Protein AF-A0A9I3EGZ4-F1 (afdb_monomer)

Organism: NCBI:txid7168

Foldseek 3Di:
DWQFFWWKKFAQDLDQAQHWIWIWTQLPPRRFKIFIWTWHAHPVRDIDTDTFDMATGHRQDDPPDDFAWDWDQDQLRKIFTGGPPGPHGSDIDGRHDGHGQKMKTFDDPIDDDDDDDDPAVDDFCLPRDDPTMGMGGDDDDDDD

pLDDT: mean 85.1, std 13.58, range [42.41, 97.81]

Mean predicted aligned error: 6.11 Å

InterPro domains:
  IPR022041 Farnesoic acid O-methyl transferase [PF12248] (2-119)

Solvent-accessible surface area (backbone atoms only — not comparable to full-atom values): 8314 Å² total; per-residue (Å²): 78,26,52,36,47,48,34,38,35,33,22,82,47,98,75,53,62,76,32,74,29,43,37,36,33,40,12,26,84,90,13,35,31,26,40,34,26,48,29,40,32,41,87,87,73,48,72,50,77,43,83,75,46,76,40,86,30,67,65,60,37,32,54,90,47,88,73,62,61,48,77,47,77,42,92,50,21,31,36,38,36,22,42,72,95,46,95,58,59,79,43,75,53,77,52,84,54,80,58,60,39,27,42,33,44,40,48,80,91,51,73,64,63,87,86,84,91,72,95,56,97,51,83,80,66,72,74,64,44,64,104,48,38,46,29,40,78,58,78,82,78,80,89,127

Sequence (144 aa):
MGKNDGHIRFAHSESPFNEYVIELVLSGWYNTLSVVRRQLRRRDHTYDNELLQEVSTVGLLHRARPFMFKLEVFDNAMVTLTKDDESKPFMQFGGNTVPPEYIAFLKFDVDMVYFYDCPLRNEPTATIGGKNAVLLQCAIPPQS

Structure (mmCIF, N/CA/C/O backbone):
data_AF-A0A9I3EGZ4-F1
#
_entry.id   AF-A0A9I3EGZ4-F1
#
loop_
_atom_site.group_PDB
_atom_site.id
_atom_site.type_symbol
_atom_site.label_atom_id
_atom_site.label_alt_id
_atom_site.label_comp_id
_atom_site.label_asym_id
_atom_site.label_entity_id
_atom_site.label_seq_id
_atom_site.pdbx_PDB_ins_code
_atom_site.Cartn_x
_atom_site.Cartn_y
_atom_site.Cartn_z
_atom_site.occupancy
_atom_site.B_iso_or_equiv
_atom_si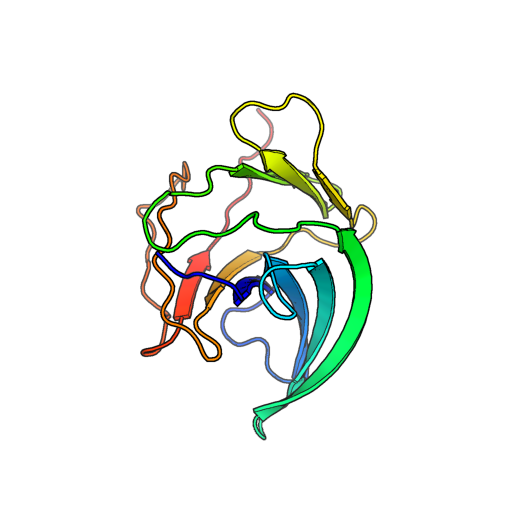te.auth_seq_id
_atom_site.auth_comp_id
_atom_site.auth_asym_id
_atom_site.auth_atom_id
_atom_site.pdbx_PDB_model_num
ATOM 1 N N . MET A 1 1 ? -9.480 -15.498 5.837 1.00 82.06 1 MET A N 1
ATOM 2 C CA . MET A 1 1 ? -8.877 -14.146 5.837 1.00 82.06 1 MET A CA 1
ATOM 3 C C . MET A 1 1 ? -7.745 -14.115 6.843 1.00 82.06 1 MET A C 1
ATOM 5 O O . MET A 1 1 ? -7.762 -14.935 7.760 1.00 82.06 1 MET A O 1
ATOM 9 N N . GLY A 1 2 ? -6.744 -13.257 6.653 1.00 85.94 2 GLY A N 1
ATOM 10 C CA . GLY A 1 2 ? -5.606 -13.187 7.572 1.00 85.94 2 GLY A CA 1
ATOM 11 C C . GLY A 1 2 ? -5.862 -12.262 8.760 1.00 85.94 2 GLY A C 1
ATOM 12 O O . GLY A 1 2 ? -6.835 -11.511 8.791 1.00 85.94 2 GLY A O 1
ATOM 13 N N . LYS A 1 3 ? -5.008 -12.373 9.783 1.00 92.19 3 LYS A N 1
ATOM 14 C CA . LYS A 1 3 ? -5.138 -11.618 11.045 1.00 92.19 3 LYS A CA 1
ATOM 15 C C . LYS A 1 3 ? -4.275 -10.344 11.084 1.00 92.19 3 LYS A C 1
ATOM 17 O O . LYS A 1 3 ? -4.480 -9.525 11.969 1.00 92.19 3 LYS A O 1
ATOM 22 N N . ASN A 1 4 ? -3.289 -10.243 10.196 1.00 94.69 4 ASN A N 1
ATOM 23 C CA . ASN A 1 4 ? -2.282 -9.188 10.076 1.00 94.69 4 ASN A CA 1
ATOM 24 C C . ASN A 1 4 ? -1.574 -9.343 8.719 1.00 94.69 4 ASN A C 1
ATOM 26 O O . ASN A 1 4 ? -1.766 -10.368 8.061 1.00 94.69 4 ASN A O 1
ATOM 30 N N . ASP A 1 5 ? -0.754 -8.357 8.354 1.00 94.62 5 ASP A N 1
ATOM 31 C CA . ASP A 1 5 ? 0.153 -8.389 7.197 1.00 94.62 5 ASP A CA 1
ATOM 32 C C . ASP A 1 5 ? -0.552 -8.659 5.858 1.00 94.62 5 ASP A C 1
ATOM 34 O O . ASP A 1 5 ? -0.216 -9.563 5.092 1.00 94.62 5 ASP A O 1
ATOM 38 N N . GLY A 1 6 ? -1.551 -7.829 5.548 1.00 94.25 6 GLY A N 1
ATOM 39 C CA . GLY A 1 6 ? -2.087 -7.743 4.194 1.00 94.25 6 GLY A CA 1
ATOM 40 C C . GLY A 1 6 ? -1.143 -6.947 3.296 1.00 94.25 6 GLY A C 1
ATOM 41 O O . GLY A 1 6 ? -1.143 -5.721 3.358 1.00 94.25 6 GLY A O 1
ATOM 42 N N . HIS A 1 7 ? -0.340 -7.624 2.474 1.00 94.31 7 HIS A N 1
ATOM 43 C CA . HIS A 1 7 ? 0.599 -6.985 1.551 1.00 94.31 7 HIS A CA 1
ATOM 44 C C . HIS A 1 7 ? -0.013 -6.756 0.165 1.00 94.31 7 HIS A C 1
ATOM 46 O O . HIS A 1 7 ? -0.429 -7.702 -0.512 1.00 94.31 7 HIS A O 1
ATOM 52 N N . ILE A 1 8 ? 0.029 -5.504 -0.286 1.00 93.62 8 ILE A N 1
ATOM 53 C CA . ILE A 1 8 ? -0.329 -5.083 -1.645 1.00 93.62 8 ILE A CA 1
ATOM 54 C C . ILE A 1 8 ? 0.869 -4.345 -2.235 1.00 93.62 8 ILE A C 1
ATOM 56 O O . ILE A 1 8 ? 1.523 -3.572 -1.536 1.00 93.62 8 ILE A O 1
ATOM 60 N N . ARG A 1 9 ? 1.188 -4.578 -3.507 1.00 92.19 9 ARG A N 1
ATOM 61 C CA . ARG A 1 9 ? 2.250 -3.850 -4.205 1.00 92.19 9 ARG A CA 1
ATOM 62 C C . ARG A 1 9 ? 1.781 -3.240 -5.503 1.00 92.19 9 ARG A C 1
ATOM 64 O O . ARG A 1 9 ? 0.965 -3.824 -6.203 1.00 92.19 9 ARG A O 1
ATOM 71 N N . PHE A 1 10 ? 2.384 -2.109 -5.828 1.00 91.44 10 PHE A N 1
ATOM 72 C CA . PHE A 1 10 ? 2.231 -1.415 -7.093 1.00 91.44 10 PHE A CA 1
ATOM 73 C C . PHE A 1 10 ? 3.554 -1.386 -7.847 1.00 91.44 10 PHE A C 1
ATOM 75 O O . PHE A 1 10 ? 4.591 -1.076 -7.251 1.00 91.44 10 PHE A O 1
ATOM 82 N N . ALA A 1 11 ? 3.516 -1.689 -9.142 1.00 89.94 11 ALA A N 1
ATOM 83 C CA . ALA A 1 11 ? 4.701 -1.742 -9.992 1.00 89.94 11 ALA A CA 1
ATOM 84 C C . ALA A 1 11 ? 4.429 -1.207 -11.405 1.00 89.94 11 ALA A C 1
ATOM 86 O O . ALA A 1 11 ? 3.285 -1.155 -11.857 1.00 89.94 11 ALA A O 1
ATOM 87 N N . HIS A 1 12 ? 5.506 -0.843 -12.103 1.00 88.25 12 HIS A N 1
ATOM 88 C CA . HIS A 1 12 ? 5.492 -0.476 -13.526 1.00 88.25 12 HIS A CA 1
ATOM 89 C C . HIS A 1 12 ? 5.854 -1.645 -14.449 1.00 88.25 12 HIS A C 1
ATOM 91 O O . HIS A 1 12 ? 5.785 -1.523 -15.662 1.00 88.25 12 HIS A O 1
ATOM 97 N N . SER A 1 13 ? 6.251 -2.783 -13.886 1.00 87.56 13 SER A N 1
ATOM 98 C CA . SER A 1 13 ? 6.599 -3.979 -14.640 1.00 87.56 13 SER A CA 1
ATOM 99 C C . SER A 1 13 ? 6.090 -5.221 -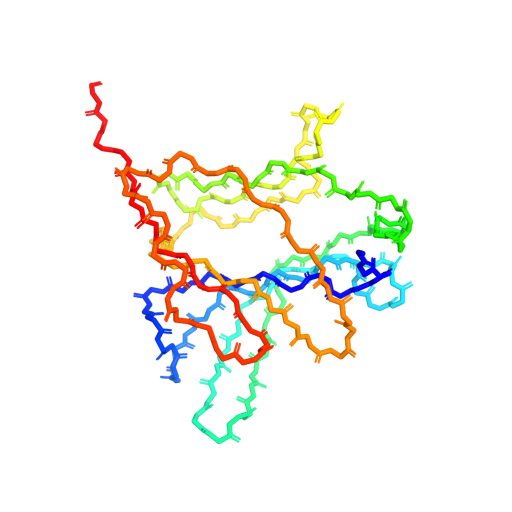13.914 1.00 87.56 13 SER A C 1
ATOM 101 O O . SER A 1 13 ? 5.889 -5.223 -12.698 1.00 87.56 13 SER A O 1
ATOM 103 N N . GLU A 1 14 ? 5.882 -6.294 -14.673 1.00 84.25 14 GLU A N 1
ATOM 104 C CA . GLU A 1 14 ? 5.432 -7.590 -14.157 1.00 84.25 14 GLU A CA 1
ATOM 105 C C . GLU A 1 14 ? 6.447 -8.213 -13.179 1.00 84.25 14 GLU A C 1
ATOM 107 O O . GLU A 1 14 ? 6.085 -8.871 -12.203 1.00 84.25 14 GLU A O 1
ATOM 112 N N . SER A 1 15 ? 7.739 -7.988 -13.431 1.00 86.00 15 SER A N 1
ATOM 113 C CA . SER A 1 15 ? 8.857 -8.529 -12.656 1.00 86.00 15 SER A CA 1
ATOM 114 C C . SER A 1 15 ? 9.828 -7.411 -12.249 1.00 86.00 15 SER A C 1
ATOM 116 O O . SER A 1 15 ? 10.922 -7.329 -12.814 1.00 86.00 15 SER A O 1
ATOM 118 N N . PRO A 1 16 ? 9.469 -6.575 -11.252 1.00 87.38 16 PRO A N 1
ATOM 119 C CA . PRO A 1 16 ? 10.194 -5.349 -10.905 1.00 87.38 16 PRO A CA 1
ATOM 120 C C . PRO A 1 16 ? 11.451 -5.634 -10.065 1.00 87.38 16 PRO A C 1
ATOM 122 O O . PRO A 1 16 ? 11.578 -5.221 -8.910 1.00 87.3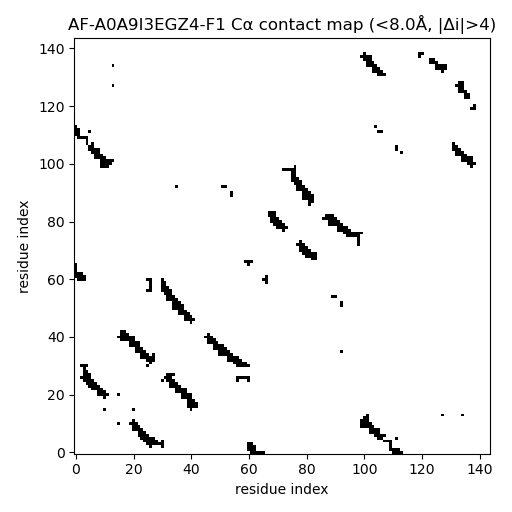8 16 PRO A O 1
ATOM 125 N N . PHE A 1 17 ? 12.392 -6.400 -10.617 1.00 88.44 17 PHE A N 1
ATOM 126 C CA . PHE A 1 17 ? 13.694 -6.639 -9.998 1.00 88.44 17 PHE A CA 1
ATOM 127 C C . PHE A 1 17 ? 14.658 -5.498 -10.310 1.00 88.44 17 PHE A C 1
ATOM 129 O O . PHE A 1 17 ? 14.868 -5.150 -11.466 1.00 88.44 17 PHE A O 1
ATOM 136 N N . ASN A 1 18 ? 15.330 -5.008 -9.272 1.00 90.06 18 ASN A N 1
ATOM 137 C CA . ASN A 1 18 ? 16.162 -3.805 -9.273 1.00 90.06 18 ASN A CA 1
ATOM 138 C C . ASN A 1 18 ? 15.379 -2.532 -9.638 1.00 90.06 18 ASN A C 1
ATOM 140 O O . ASN A 1 18 ? 15.968 -1.538 -10.052 1.00 90.06 18 ASN A O 1
ATOM 144 N N . GLU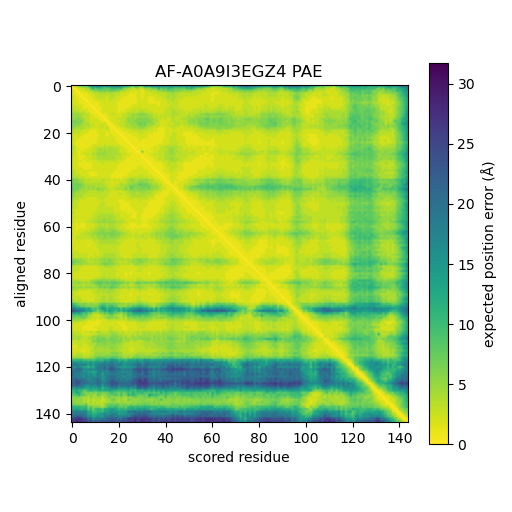 A 1 19 ? 14.063 -2.567 -9.445 1.00 90.50 19 GLU A N 1
ATOM 145 C CA . GLU A 1 19 ? 13.148 -1.451 -9.640 1.00 90.50 19 GLU A CA 1
ATOM 146 C C . GLU A 1 19 ? 12.461 -1.118 -8.314 1.00 90.50 19 GLU A C 1
ATOM 148 O O . GLU A 1 19 ? 12.377 -1.949 -7.400 1.00 90.50 19 GLU A O 1
ATOM 153 N N . TYR A 1 20 ? 11.976 0.117 -8.206 1.00 91.19 20 TYR A N 1
ATOM 154 C CA . TYR A 1 20 ? 11.171 0.529 -7.067 1.00 91.19 20 TYR A CA 1
ATOM 155 C C . TYR A 1 20 ? 9.718 0.102 -7.256 1.00 91.19 20 TYR A C 1
ATOM 157 O O . TYR A 1 20 ? 9.112 0.346 -8.298 1.00 91.19 20 TYR A O 1
ATOM 165 N N . VAL A 1 21 ? 9.153 -0.469 -6.201 1.00 91.94 21 VAL A N 1
ATOM 166 C CA . VAL A 1 21 ? 7.719 -0.724 -6.057 1.00 91.94 21 VAL A CA 1
ATOM 167 C C . VAL A 1 21 ? 7.189 0.059 -4.867 1.00 91.94 21 VAL A C 1
ATOM 169 O O . VAL A 1 21 ? 7.936 0.371 -3.935 1.00 91.94 21 VAL A O 1
ATOM 172 N N . ILE A 1 22 ? 5.893 0.351 -4.869 1.00 93.81 22 ILE A N 1
ATOM 173 C CA . ILE A 1 22 ? 5.220 0.788 -3.646 1.00 93.81 22 ILE A CA 1
ATOM 174 C C . ILE A 1 22 ? 4.650 -0.443 -2.957 1.00 93.81 22 ILE A C 1
ATOM 176 O O . ILE A 1 22 ? 3.921 -1.213 -3.574 1.00 93.81 22 ILE A O 1
ATOM 180 N N . GLU A 1 23 ? 4.991 -0.637 -1.689 1.00 94.25 23 GLU A N 1
ATOM 181 C CA . GLU A 1 23 ? 4.439 -1.677 -0.830 1.00 94.25 23 GLU A CA 1
ATOM 182 C C . GLU A 1 23 ? 3.506 -1.050 0.200 1.00 94.25 23 GLU A C 1
ATOM 184 O O . GLU A 1 23 ? 3.897 -0.160 0.954 1.00 94.25 23 GLU A O 1
ATOM 189 N N . LEU A 1 24 ? 2.282 -1.559 0.251 1.00 95.44 24 LEU A N 1
ATOM 190 C CA . LEU A 1 24 ? 1.317 -1.298 1.297 1.00 95.44 24 LEU A CA 1
ATOM 191 C C . LEU A 1 24 ? 1.297 -2.524 2.200 1.00 95.44 24 LEU A C 1
ATOM 193 O O . LEU A 1 24 ? 1.119 -3.648 1.726 1.00 95.44 24 LEU A O 1
ATOM 197 N N . VAL A 1 25 ? 1.459 -2.302 3.498 1.00 96.00 25 VAL A N 1
ATOM 198 C CA . VAL A 1 25 ? 1.294 -3.337 4.517 1.00 96.00 25 VAL A CA 1
ATOM 199 C C . VAL A 1 25 ? 0.123 -2.927 5.386 1.00 96.00 25 VAL A C 1
ATOM 201 O O . VAL A 1 25 ? 0.210 -1.950 6.126 1.00 96.00 25 VAL A O 1
ATOM 204 N N . LEU A 1 26 ? -0.979 -3.661 5.278 1.00 96.00 26 LEU A N 1
ATOM 205 C CA . LEU A 1 26 ? -2.170 -3.463 6.089 1.00 96.00 26 LEU A CA 1
ATOM 206 C C . LEU A 1 26 ? -2.058 -4.280 7.370 1.00 96.00 26 LEU A C 1
ATOM 208 O O . LEU A 1 26 ? -1.868 -5.497 7.321 1.00 96.00 26 LEU A O 1
ATOM 212 N N . SER A 1 27 ? -2.264 -3.625 8.513 1.00 95.62 27 SER A N 1
ATOM 213 C CA . SER A 1 27 ? -2.288 -4.283 9.826 1.00 95.62 27 SER A CA 1
ATOM 214 C C . SER A 1 27 ? -1.027 -5.088 10.142 1.00 95.62 27 SER A C 1
ATOM 216 O O . SER A 1 27 ? -1.114 -6.216 10.628 1.00 95.62 27 SER A O 1
ATOM 218 N N . GLY A 1 28 ? 0.146 -4.529 9.872 1.00 94.62 28 GLY A N 1
ATOM 219 C CA . GLY A 1 28 ? 1.410 -5.084 10.335 1.00 94.62 28 GLY A CA 1
ATOM 220 C C . GLY A 1 28 ? 1.652 -4.884 11.829 1.00 94.62 28 GLY A C 1
ATOM 221 O O . GLY A 1 28 ? 0.801 -4.363 12.559 1.00 94.62 28 GLY A O 1
ATOM 222 N N . TRP A 1 29 ? 2.822 -5.338 12.290 1.00 94.69 29 TRP A N 1
ATOM 223 C CA . TRP A 1 29 ? 3.252 -5.288 13.698 1.00 94.69 29 TRP A CA 1
ATOM 224 C C . TRP A 1 29 ? 2.173 -5.793 14.655 1.00 94.69 29 TRP A C 1
ATOM 226 O O . TRP A 1 29 ? 1.696 -5.071 15.527 1.00 94.69 29 TRP A O 1
ATOM 236 N N . TYR A 1 30 ? 1.766 -7.050 14.477 1.00 93.44 30 TYR A N 1
ATOM 237 C CA . TYR A 1 30 ? 0.707 -7.662 15.283 1.00 93.44 30 TYR A CA 1
ATOM 238 C C . TYR A 1 30 ? -0.635 -6.920 15.184 1.00 93.44 30 TYR A C 1
ATOM 240 O O . TYR A 1 30 ? -1.347 -6.810 16.180 1.00 93.44 30 TYR A O 1
ATOM 248 N N . ASN A 1 31 ? -1.001 -6.467 13.976 1.00 95.38 31 ASN A N 1
ATOM 249 C CA . ASN A 1 31 ? -2.279 -5.805 13.700 1.00 95.38 31 ASN A CA 1
ATOM 250 C C . ASN A 1 31 ? -2.426 -4.461 14.431 1.00 95.38 31 ASN A C 1
ATOM 252 O O . ASN A 1 31 ? -3.456 -4.188 15.045 1.00 95.38 31 ASN A O 1
ATOM 256 N N . THR A 1 32 ? -1.373 -3.641 14.398 1.00 97.19 32 THR A N 1
ATOM 257 C CA . THR A 1 32 ? -1.347 -2.325 15.060 1.00 97.19 32 THR A CA 1
ATOM 258 C C . THR A 1 32 ? -1.131 -1.164 14.099 1.00 97.19 32 THR A C 1
ATOM 260 O O . THR A 1 32 ? -1.650 -0.076 14.345 1.00 97.19 32 THR A O 1
ATOM 263 N N . LEU A 1 33 ? -0.424 -1.384 12.991 1.00 97.69 33 LEU A N 1
ATOM 264 C CA . LEU A 1 33 ? -0.011 -0.326 12.072 1.00 97.69 33 LEU A CA 1
ATOM 265 C C . LEU A 1 33 ? -0.307 -0.708 10.629 1.00 97.69 33 LEU A C 1
ATOM 267 O O . LEU A 1 33 ? -0.209 -1.873 10.255 1.00 97.69 33 LEU A O 1
ATOM 271 N N . SER A 1 34 ? -0.593 0.285 9.801 1.00 97.81 34 SER A N 1
ATOM 272 C CA . SER A 1 34 ? -0.533 0.147 8.353 1.00 97.81 34 SER A CA 1
ATOM 273 C C . SER A 1 34 ? 0.488 1.126 7.803 1.00 97.81 34 SER A C 1
ATOM 275 O O . SER A 1 34 ? 0.531 2.283 8.223 1.00 97.81 34 SER A O 1
ATOM 277 N N . VAL A 1 35 ? 1.315 0.667 6.870 1.00 97.31 35 VAL A N 1
ATOM 278 C CA . VAL A 1 35 ? 2.402 1.472 6.304 1.00 97.31 35 VAL A CA 1
ATOM 279 C C . VAL A 1 35 ? 2.411 1.428 4.793 1.00 97.31 35 VAL A C 1
ATOM 281 O O . VAL A 1 35 ? 2.000 0.445 4.175 1.00 97.31 35 VAL A O 1
ATOM 284 N N . VAL A 1 36 ? 2.960 2.491 4.222 1.00 96.00 36 VAL A N 1
ATOM 285 C CA . VAL A 1 36 ? 3.307 2.598 2.812 1.00 96.00 36 VAL A CA 1
ATOM 286 C C . VAL A 1 36 ? 4.807 2.771 2.722 1.00 96.00 36 VAL A C 1
ATOM 288 O O . VAL A 1 36 ? 5.394 3.597 3.427 1.00 96.00 36 VAL A O 1
ATOM 291 N N . ARG A 1 37 ? 5.439 1.991 1.855 1.00 95.00 37 ARG A N 1
ATOM 292 C CA . ARG A 1 37 ? 6.883 1.992 1.661 1.00 95.00 37 ARG A CA 1
ATOM 293 C C . ARG A 1 37 ? 7.223 2.073 0.189 1.00 95.00 37 ARG A C 1
ATOM 295 O O . ARG A 1 37 ? 6.579 1.425 -0.631 1.00 95.00 37 ARG A O 1
ATOM 302 N N . ARG A 1 38 ? 8.294 2.790 -0.133 1.00 94.06 38 ARG A N 1
ATOM 303 C CA . ARG A 1 38 ? 9.025 2.580 -1.379 1.00 94.06 38 ARG A CA 1
ATOM 304 C C . ARG A 1 38 ? 10.015 1.447 -1.137 1.00 94.06 38 ARG A C 1
ATOM 306 O O . ARG A 1 38 ? 10.885 1.563 -0.277 1.00 94.06 38 ARG A O 1
ATOM 313 N N . GLN A 1 39 ? 9.856 0.347 -1.859 1.00 93.50 39 GLN A N 1
ATOM 314 C CA . GLN A 1 39 ? 10.675 -0.850 -1.708 1.00 93.50 39 GLN A CA 1
ATOM 315 C C . GLN A 1 39 ? 11.528 -1.061 -2.958 1.00 93.50 39 GLN A C 1
ATOM 317 O O . GLN A 1 39 ? 10.999 -1.098 -4.065 1.00 93.50 39 GLN A O 1
ATOM 322 N N . LEU A 1 40 ? 12.839 -1.228 -2.785 1.00 93.75 40 LEU A N 1
ATOM 323 C CA . LEU A 1 40 ? 13.737 -1.699 -3.842 1.00 93.75 40 LEU A CA 1
ATOM 324 C C . LEU A 1 40 ? 13.954 -3.195 -3.656 1.00 93.75 40 LEU A C 1
ATOM 326 O O . LEU A 1 40 ? 14.528 -3.595 -2.645 1.00 93.75 40 LEU A O 1
ATOM 330 N N . ARG A 1 41 ? 13.530 -4.021 -4.617 1.00 87.75 41 ARG A N 1
ATOM 331 C CA . ARG A 1 41 ? 13.732 -5.477 -4.556 1.00 87.75 41 ARG A CA 1
ATOM 332 C C . ARG A 1 41 ? 14.856 -5.908 -5.476 1.00 87.75 41 ARG A C 1
ATOM 334 O O . ARG A 1 41 ? 14.816 -5.628 -6.667 1.00 87.75 41 ARG A O 1
ATOM 341 N N . ARG A 1 42 ? 15.830 -6.644 -4.955 1.00 90.12 42 ARG A N 1
ATOM 342 C CA . ARG A 1 42 ? 16.967 -7.145 -5.734 1.00 90.12 42 ARG A CA 1
ATOM 343 C C . ARG A 1 42 ? 16.730 -8.576 -6.210 1.00 90.12 42 ARG A C 1
ATOM 345 O O . ARG A 1 42 ? 15.855 -9.290 -5.714 1.00 90.12 42 ARG A O 1
ATOM 352 N N . ARG A 1 43 ? 17.509 -9.004 -7.209 1.00 88.00 43 ARG A N 1
ATOM 353 C CA . ARG A 1 43 ? 17.439 -10.372 -7.768 1.00 88.00 43 ARG A CA 1
ATOM 354 C C . ARG A 1 43 ? 17.834 -11.459 -6.769 1.00 88.00 43 ARG A C 1
ATOM 356 O O . ARG A 1 43 ? 17.365 -12.580 -6.893 1.00 88.00 43 ARG A O 1
ATOM 363 N N . ASP A 1 44 ? 18.651 -11.123 -5.780 1.00 89.38 44 ASP A N 1
ATOM 364 C CA . ASP A 1 44 ? 19.063 -12.011 -4.687 1.00 89.38 44 ASP A CA 1
ATOM 365 C C . ASP A 1 44 ? 18.020 -12.109 -3.555 1.00 89.38 44 ASP A C 1
ATOM 367 O O . ASP A 1 44 ? 18.312 -12.631 -2.484 1.00 89.38 44 ASP A O 1
ATOM 371 N N . HIS A 1 45 ? 16.800 -11.615 -3.793 1.00 82.19 45 HIS A N 1
ATOM 372 C CA . HIS A 1 45 ? 15.686 -11.579 -2.843 1.00 82.19 45 HIS A CA 1
ATOM 373 C C . HIS A 1 45 ? 15.887 -10.664 -1.629 1.00 82.19 45 HIS A C 1
ATOM 375 O O . HIS A 1 45 ? 15.019 -10.630 -0.754 1.00 82.19 45 HIS A O 1
ATOM 381 N N . THR A 1 46 ? 16.958 -9.870 -1.592 1.00 89.88 46 THR A N 1
ATOM 382 C CA . THR A 1 46 ? 17.090 -8.791 -0.610 1.00 89.88 46 THR A CA 1
ATOM 383 C C . THR A 1 46 ? 16.227 -7.593 -1.002 1.00 89.88 46 THR A C 1
ATOM 385 O O . THR A 1 46 ? 15.840 -7.420 -2.167 1.00 89.88 46 THR A O 1
ATOM 388 N N . TYR A 1 47 ? 15.890 -6.763 -0.018 1.00 91.81 47 TYR A N 1
ATOM 389 C CA . TYR A 1 47 ? 15.104 -5.560 -0.242 1.00 91.81 47 TYR A CA 1
ATOM 390 C C . TYR A 1 47 ? 15.482 -4.442 0.724 1.00 91.81 47 TYR A C 1
ATOM 392 O O . TYR A 1 47 ? 15.804 -4.706 1.881 1.00 91.81 47 TYR A O 1
ATOM 400 N N . ASP A 1 48 ? 15.369 -3.203 0.248 1.00 94.69 48 ASP A N 1
ATOM 401 C CA . ASP A 1 48 ? 15.423 -2.004 1.086 1.00 94.69 48 ASP A CA 1
ATOM 402 C C . ASP A 1 48 ? 14.049 -1.353 1.119 1.00 94.69 48 ASP A C 1
ATOM 404 O O . ASP A 1 48 ? 13.368 -1.285 0.095 1.00 94.69 48 ASP A O 1
ATOM 408 N N . ASN A 1 49 ? 13.663 -0.852 2.289 1.00 94.81 49 ASN A N 1
ATOM 409 C CA . ASN A 1 49 ? 12.397 -0.167 2.494 1.00 94.81 49 ASN A CA 1
ATOM 410 C C . ASN A 1 49 ? 12.644 1.265 2.954 1.00 94.81 49 ASN A C 1
ATOM 412 O O . ASN A 1 49 ? 13.337 1.501 3.941 1.00 94.81 49 ASN A O 1
ATOM 416 N N . GLU A 1 50 ? 11.985 2.200 2.292 1.00 95.25 50 GLU A N 1
ATOM 417 C CA . GLU A 1 50 ? 11.867 3.586 2.715 1.00 95.25 50 GLU A CA 1
ATOM 418 C C . GLU A 1 50 ? 10.420 3.846 3.123 1.00 95.25 50 GLU A C 1
ATOM 420 O O . GLU A 1 50 ? 9.496 3.621 2.339 1.00 95.25 50 GLU A O 1
ATOM 425 N N . LEU A 1 51 ? 10.213 4.282 4.366 1.00 95.56 51 LEU A N 1
ATOM 426 C CA . LEU A 1 51 ? 8.884 4.591 4.884 1.00 95.56 51 LEU A CA 1
ATOM 427 C C . LEU A 1 51 ? 8.359 5.877 4.238 1.00 95.56 51 LEU A C 1
ATOM 429 O O . LEU A 1 51 ? 8.991 6.924 4.347 1.00 95.56 51 LEU A O 1
ATOM 433 N N . LEU A 1 52 ? 7.192 5.796 3.603 1.00 93.81 52 LEU A N 1
ATOM 434 C CA . LEU A 1 52 ? 6.505 6.950 3.019 1.00 93.81 52 LEU A CA 1
ATOM 435 C C . LEU A 1 52 ? 5.373 7.446 3.917 1.00 93.81 52 LEU A C 1
ATOM 437 O O . LEU A 1 52 ? 5.152 8.648 4.034 1.00 93.81 52 LEU A O 1
ATOM 441 N N . GLN A 1 53 ? 4.647 6.522 4.545 1.00 95.31 53 GLN A N 1
ATOM 442 C CA . GLN A 1 53 ? 3.547 6.840 5.446 1.00 95.31 53 GLN A CA 1
ATOM 443 C C . GLN A 1 53 ? 3.336 5.714 6.456 1.00 95.31 53 GLN A C 1
ATOM 445 O O . GLN A 1 53 ? 3.548 4.541 6.148 1.00 95.31 53 GLN A O 1
ATOM 450 N N . GLU A 1 54 ? 2.865 6.080 7.642 1.00 97.19 54 GLU A N 1
ATOM 451 C CA . GLU A 1 54 ? 2.453 5.165 8.701 1.00 97.19 54 GLU A CA 1
ATOM 452 C C . GLU A 1 54 ? 1.164 5.678 9.341 1.00 97.19 54 GLU A C 1
ATOM 454 O O . GLU A 1 54 ? 1.004 6.880 9.563 1.00 97.19 54 GLU A O 1
ATOM 459 N N . VAL A 1 55 ? 0.237 4.765 9.620 1.00 97.56 55 VAL A N 1
ATOM 460 C CA . VAL A 1 55 ? -1.042 5.055 10.269 1.00 97.56 55 VAL A CA 1
ATOM 461 C C . VAL A 1 55 ? -1.335 3.972 11.301 1.00 97.56 55 VAL A C 1
ATOM 463 O O . VAL A 1 55 ? -1.145 2.784 11.044 1.00 97.56 55 VAL A O 1
ATOM 466 N N . SER A 1 56 ? -1.844 4.373 12.467 1.00 97.38 56 SER A N 1
ATOM 467 C CA . SER A 1 56 ? -2.356 3.432 13.465 1.00 97.38 56 SER A CA 1
ATOM 468 C C . SER A 1 56 ? -3.640 2.769 12.971 1.00 97.38 56 SER A C 1
ATOM 470 O O . SER A 1 56 ? -4.623 3.442 12.662 1.00 97.38 56 SER A O 1
ATOM 472 N N . THR A 1 57 ? -3.639 1.440 12.906 1.00 96.25 57 THR A N 1
ATOM 473 C CA . THR A 1 57 ? -4.766 0.626 12.429 1.00 96.25 57 THR A CA 1
ATOM 474 C C . THR A 1 57 ? -4.962 -0.588 13.331 1.00 96.25 57 THR A C 1
ATOM 476 O O . THR A 1 57 ? -4.958 -1.733 12.875 1.00 96.25 57 THR A O 1
ATOM 479 N N . VAL A 1 58 ? -5.072 -0.338 14.637 1.00 96.44 58 VAL A N 1
ATOM 480 C CA . VAL A 1 58 ? -5.203 -1.392 15.648 1.00 96.44 58 VAL A CA 1
ATOM 481 C C . VAL A 1 58 ? -6.447 -2.239 15.392 1.00 96.44 58 VAL A C 1
ATOM 483 O O . VAL A 1 58 ? -7.564 -1.725 15.369 1.00 96.44 58 VAL A O 1
ATOM 486 N N . GLY A 1 59 ?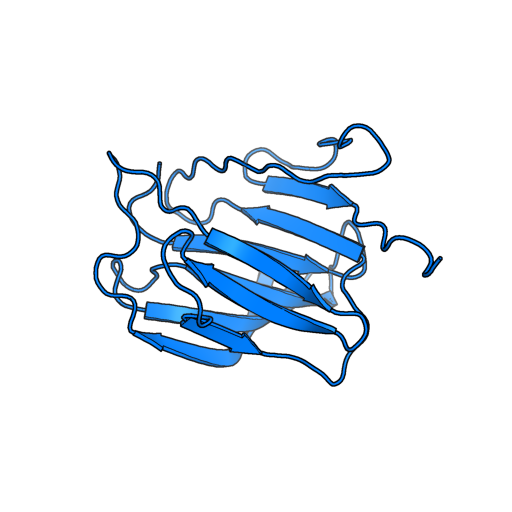 -6.254 -3.549 15.234 1.00 95.12 59 GLY A N 1
ATOM 487 C CA . GLY A 1 59 ? -7.348 -4.508 15.088 1.00 95.12 59 GLY A CA 1
ATOM 488 C C . GLY A 1 59 ? -8.073 -4.458 13.741 1.00 95.12 59 GLY A C 1
ATOM 489 O O . GLY A 1 59 ? -9.180 -4.989 13.649 1.00 95.12 59 GLY A O 1
ATOM 490 N N . LEU A 1 60 ? -7.491 -3.823 12.718 1.00 95.25 60 LEU A N 1
ATOM 491 C CA . LEU A 1 60 ? -8.141 -3.605 11.424 1.00 95.25 60 LEU A CA 1
ATOM 492 C C . LEU A 1 60 ? -8.385 -4.923 10.665 1.00 95.25 60 LEU A C 1
ATOM 494 O O . LEU A 1 60 ? -9.481 -5.125 10.144 1.00 95.25 60 LEU A O 1
ATOM 498 N N . LEU A 1 61 ? -7.419 -5.851 10.640 1.00 95.06 61 LEU A N 1
ATOM 499 C CA . LEU A 1 61 ? -7.622 -7.185 10.049 1.00 95.06 61 LEU A CA 1
ATOM 500 C C . LEU A 1 61 ? -8.133 -8.215 11.068 1.00 95.06 61 LEU A C 1
ATOM 502 O O . LEU A 1 61 ? -7.819 -8.173 12.256 1.00 95.06 61 LEU A O 1
ATOM 506 N N . HIS A 1 62 ? -8.912 -9.197 10.604 1.00 93.44 62 HIS A N 1
ATOM 507 C CA . HIS A 1 62 ? -9.460 -10.254 11.454 1.00 93.44 62 HIS A CA 1
ATOM 508 C C . HIS A 1 62 ? -9.640 -11.569 10.681 1.00 93.44 62 HIS A C 1
ATOM 510 O O . HIS A 1 62 ? -10.066 -11.584 9.530 1.00 93.44 62 HIS A O 1
ATOM 516 N N . ARG A 1 63 ? -9.400 -12.720 11.330 1.00 91.56 63 ARG A N 1
ATOM 517 C CA . ARG A 1 63 ? -9.505 -14.035 10.654 1.00 91.56 63 ARG A CA 1
ATOM 518 C C . ARG A 1 63 ? -10.918 -14.372 10.185 1.00 91.56 63 ARG A C 1
ATOM 520 O O . ARG A 1 63 ? -11.088 -14.996 9.141 1.00 91.56 63 ARG A O 1
ATOM 527 N N . ALA A 1 64 ? -11.908 -13.985 10.987 1.00 92.00 64 ALA A N 1
ATOM 528 C CA . ALA A 1 64 ? -13.312 -14.348 10.796 1.00 92.00 64 ALA A CA 1
ATOM 529 C C . ALA A 1 64 ? -14.175 -13.237 10.175 1.00 92.00 64 ALA A C 1
ATOM 531 O O . ALA A 1 64 ? -15.369 -13.448 9.997 1.00 92.00 64 ALA A O 1
ATOM 532 N N . ARG A 1 65 ? -13.621 -12.048 9.899 1.00 91.06 65 ARG A N 1
ATOM 533 C CA . ARG A 1 65 ? -14.388 -10.919 9.346 1.00 91.06 65 ARG A CA 1
ATOM 534 C C . ARG A 1 65 ? -13.605 -10.237 8.229 1.00 91.06 65 ARG A C 1
ATOM 536 O O . ARG A 1 65 ? -12.419 -9.985 8.440 1.00 91.06 65 ARG A O 1
ATOM 543 N N . PRO A 1 66 ? -14.232 -9.963 7.073 1.00 91.88 66 PRO A N 1
ATOM 544 C CA . PRO A 1 66 ? -13.567 -9.255 5.996 1.00 91.88 66 PRO A CA 1
ATOM 545 C C . PRO A 1 66 ? -13.360 -7.807 6.367 1.00 91.88 66 PRO A C 1
ATOM 547 O O . PRO A 1 66 ? -14.229 -7.180 6.966 1.00 91.88 66 PRO A O 1
ATOM 550 N N . PHE A 1 67 ? -12.196 -7.297 5.987 1.00 93.50 67 PHE A N 1
ATOM 551 C CA . PHE A 1 67 ? -11.967 -5.872 5.926 1.00 93.50 67 PHE A CA 1
ATOM 552 C C . PHE A 1 67 ? -12.211 -5.426 4.487 1.00 93.50 67 PHE A C 1
ATOM 554 O O . PHE A 1 67 ? -11.501 -5.857 3.578 1.00 93.50 67 PHE A O 1
ATOM 561 N N . MET A 1 68 ? -13.245 -4.611 4.297 1.00 93.88 68 MET A N 1
ATOM 562 C CA . MET A 1 68 ? -13.622 -4.061 3.000 1.00 93.88 68 MET A CA 1
ATOM 563 C C . MET A 1 68 ? -13.156 -2.613 2.917 1.00 93.88 68 MET A C 1
ATOM 565 O O . MET A 1 68 ? -13.381 -1.815 3.830 1.00 93.88 68 MET A O 1
ATOM 569 N N . PHE A 1 69 ? -12.476 -2.286 1.827 1.00 94.00 69 PHE A N 1
ATOM 570 C CA . PHE A 1 69 ? -12.004 -0.941 1.553 1.00 94.00 69 PHE A CA 1
ATOM 571 C C . PHE A 1 69 ? -11.929 -0.722 0.049 1.00 94.00 69 PHE A C 1
ATOM 573 O O . PHE A 1 69 ? -11.689 -1.651 -0.725 1.00 94.00 69 PHE A O 1
ATOM 580 N N . LYS A 1 70 ? -12.102 0.531 -0.347 1.00 92.88 70 LYS A N 1
ATOM 581 C CA . LYS A 1 70 ? -11.877 1.001 -1.702 1.00 92.88 70 LYS A CA 1
ATOM 582 C C . LYS A 1 70 ? -10.440 1.498 -1.817 1.00 92.88 70 LYS A C 1
ATOM 584 O O . LYS A 1 70 ? -10.000 2.322 -1.013 1.00 92.88 70 LYS A O 1
ATOM 589 N N . LEU A 1 71 ? -9.727 0.985 -2.814 1.00 91.81 71 LEU A N 1
ATOM 590 C CA . LEU A 1 71 ? -8.404 1.443 -3.222 1.00 91.81 71 LEU A CA 1
ATOM 591 C C . LEU A 1 71 ? -8.570 2.214 -4.526 1.00 91.81 71 LEU A C 1
ATOM 593 O O . LEU A 1 71 ? -8.986 1.638 -5.529 1.00 91.81 71 LEU A O 1
ATOM 597 N N . GLU A 1 72 ? -8.254 3.503 -4.512 1.00 89.88 72 GLU A N 1
ATOM 598 C CA . GLU A 1 72 ? -8.338 4.355 -5.699 1.00 89.88 72 GLU A CA 1
ATOM 599 C C . GLU A 1 72 ? -6.946 4.835 -6.073 1.00 89.88 72 GLU A C 1
ATOM 601 O O . GLU A 1 72 ? -6.177 5.268 -5.215 1.00 89.88 72 GLU A O 1
ATOM 606 N N . VAL A 1 73 ? -6.638 4.753 -7.363 1.00 87.12 73 VAL A N 1
ATOM 607 C CA . VAL A 1 73 ? -5.424 5.295 -7.967 1.00 87.12 73 VAL A CA 1
ATOM 608 C C . VAL A 1 73 ? -5.873 6.361 -8.956 1.00 87.12 73 VAL A C 1
ATOM 610 O O . VAL A 1 73 ? -6.583 6.056 -9.911 1.00 87.12 73 VAL A O 1
ATOM 613 N N . PHE A 1 74 ? -5.494 7.608 -8.706 1.00 86.69 74 PHE A N 1
ATOM 614 C CA . PHE A 1 74 ? -5.860 8.750 -9.542 1.00 86.69 74 PHE A CA 1
ATOM 615 C C . PHE A 1 74 ? -4.805 9.007 -10.628 1.00 86.69 74 PHE A C 1
ATOM 617 O O . PHE A 1 74 ? -3.660 8.570 -10.511 1.00 86.69 74 PHE A O 1
ATOM 624 N N . ASP A 1 75 ? -5.162 9.785 -11.653 1.00 83.25 75 ASP A N 1
ATOM 625 C CA . ASP A 1 75 ? -4.279 10.112 -12.788 1.00 83.25 75 ASP A CA 1
ATOM 626 C C . ASP A 1 75 ? -2.983 10.829 -12.373 1.00 83.25 75 ASP A C 1
ATOM 628 O O . ASP A 1 75 ? -1.949 10.683 -13.018 1.00 83.25 75 ASP A O 1
ATOM 632 N N . ASN A 1 76 ? -3.005 11.567 -11.259 1.00 84.38 76 ASN A N 1
ATOM 633 C CA . ASN A 1 76 ? -1.812 12.185 -10.673 1.00 84.38 76 ASN A CA 1
ATOM 634 C C . ASN A 1 76 ? -0.989 11.215 -9.799 1.00 84.38 76 ASN A C 1
ATOM 636 O O . ASN A 1 76 ? -0.133 11.652 -9.033 1.00 84.38 76 ASN A O 1
ATOM 640 N N . ALA A 1 77 ? -1.280 9.913 -9.854 1.00 84.88 77 ALA A N 1
ATOM 641 C CA . ALA A 1 77 ? -0.734 8.869 -8.987 1.00 84.88 77 ALA A CA 1
ATOM 642 C C . ALA A 1 77 ? -0.934 9.119 -7.485 1.00 84.88 77 ALA A C 1
ATOM 644 O O . ALA A 1 77 ? -0.172 8.620 -6.653 1.00 84.88 77 ALA A O 1
ATOM 645 N N . MET A 1 78 ? -1.947 9.901 -7.111 1.00 91.19 78 MET A N 1
ATOM 646 C CA . MET A 1 78 ? -2.462 9.857 -5.750 1.00 91.19 78 MET A CA 1
ATOM 647 C C . MET A 1 78 ? -3.109 8.491 -5.530 1.00 91.19 78 MET A C 1
ATOM 649 O O . MET A 1 78 ? -3.813 7.985 -6.404 1.00 91.19 78 MET A O 1
ATOM 653 N N . VAL A 1 79 ? -2.889 7.911 -4.358 1.00 91.38 79 VAL A N 1
ATOM 654 C CA . VAL A 1 79 ? -3.543 6.680 -3.930 1.00 91.38 79 VAL A CA 1
ATOM 655 C C . VAL A 1 79 ? -4.289 6.944 -2.636 1.00 91.38 79 VAL A C 1
ATOM 657 O O . VAL A 1 79 ? -3.731 7.517 -1.697 1.00 91.38 79 VAL A O 1
ATOM 660 N N . THR A 1 80 ? -5.541 6.503 -2.573 1.00 94.62 80 THR A N 1
ATOM 661 C CA . THR A 1 80 ? -6.358 6.549 -1.357 1.00 94.62 80 THR A CA 1
ATOM 662 C C . THR A 1 80 ? -6.866 5.168 -0.990 1.00 94.62 80 THR A C 1
ATOM 664 O O . THR A 1 80 ? -7.248 4.373 -1.850 1.00 94.62 80 THR A O 1
ATOM 667 N N . LEU A 1 81 ? -6.876 4.887 0.312 1.00 95.56 81 LEU A N 1
ATOM 668 C CA . LEU A 1 81 ? -7.567 3.743 0.887 1.00 95.56 81 LEU A CA 1
ATOM 669 C C . LEU A 1 81 ? -8.656 4.268 1.819 1.00 95.56 81 LEU A C 1
ATOM 671 O O . LEU A 1 81 ? -8.371 4.930 2.822 1.00 95.56 81 LEU A O 1
ATOM 675 N N . THR A 1 82 ? -9.899 3.949 1.486 1.00 96.94 82 THR A N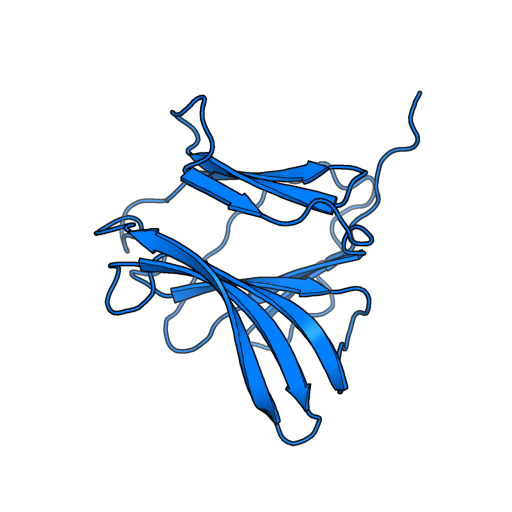 1
ATOM 676 C CA . THR A 1 82 ? -11.098 4.379 2.212 1.00 96.94 82 THR A CA 1
ATOM 677 C C . THR A 1 82 ? -11.866 3.143 2.649 1.00 96.94 82 THR A C 1
ATOM 679 O O . THR A 1 82 ? -12.107 2.263 1.824 1.00 96.94 82 THR A O 1
ATOM 682 N N . LYS A 1 83 ? -12.225 3.033 3.933 1.00 95.81 83 LYS A N 1
ATOM 683 C CA . LYS A 1 83 ? -13.059 1.911 4.394 1.00 95.81 83 LYS A CA 1
ATOM 684 C C . LYS A 1 83 ? -14.437 1.996 3.745 1.00 95.81 83 LYS A C 1
ATOM 686 O O . LYS A 1 83 ? -14.899 3.092 3.450 1.00 95.81 83 LYS A O 1
ATOM 691 N N . ASP A 1 84 ? -15.072 0.852 3.525 1.00 91.62 84 ASP A N 1
ATOM 692 C CA . ASP A 1 84 ? -16.353 0.768 2.807 1.00 91.62 84 ASP A CA 1
ATOM 693 C C . ASP A 1 84 ? -17.467 1.640 3.427 1.00 91.62 84 ASP A C 1
ATOM 695 O O . ASP A 1 84 ? -18.282 2.229 2.722 1.00 91.62 84 ASP A O 1
ATOM 699 N N . ASP A 1 85 ? -17.457 1.790 4.750 1.00 91.50 85 ASP A N 1
ATOM 700 C CA . ASP A 1 85 ? -18.423 2.559 5.536 1.00 91.50 85 ASP A CA 1
ATOM 701 C C . ASP A 1 85 ? -17.973 3.995 5.865 1.00 91.50 85 ASP A C 1
ATOM 703 O O . ASP A 1 85 ? -18.673 4.725 6.573 1.00 91.50 85 ASP A O 1
ATOM 707 N N . GLU A 1 86 ? -16.823 4.434 5.349 1.00 94.94 86 GLU A N 1
ATOM 708 C CA . GLU A 1 86 ? -16.248 5.749 5.626 1.00 94.94 86 GLU A CA 1
ATOM 709 C C . GLU A 1 86 ? -16.204 6.627 4.366 1.00 94.94 86 GLU A C 1
ATOM 711 O O . GLU A 1 86 ? -15.996 6.173 3.246 1.00 94.94 86 GLU A O 1
ATOM 716 N N . SER A 1 87 ? -16.372 7.941 4.543 1.00 93.19 87 SER A N 1
ATOM 717 C CA . SER A 1 87 ? -16.256 8.917 3.446 1.00 93.19 87 SER A CA 1
ATOM 718 C C . SER A 1 87 ? -14.850 9.490 3.284 1.00 93.19 87 SER A C 1
ATOM 720 O O . SER A 1 87 ? -14.545 10.110 2.265 1.00 93.19 87 SER A O 1
ATOM 722 N N . LYS A 1 88 ? -13.994 9.320 4.296 1.00 96.75 88 LYS A N 1
ATOM 723 C CA . LYS A 1 88 ? -12.627 9.841 4.314 1.00 96.75 88 LYS A CA 1
ATOM 724 C C . LYS A 1 88 ? -11.634 8.688 4.232 1.00 96.75 88 LYS A C 1
ATOM 726 O O . LYS A 1 88 ? -11.846 7.677 4.899 1.00 96.75 88 LYS A O 1
ATOM 731 N N . PRO A 1 89 ? -10.538 8.843 3.473 1.00 97.06 89 PRO A N 1
ATOM 732 C CA . PRO A 1 89 ? -9.501 7.833 3.448 1.00 97.06 89 PRO A CA 1
ATOM 733 C C . PRO A 1 89 ? -8.826 7.737 4.816 1.00 97.06 89 PRO A C 1
ATOM 735 O O . PRO A 1 89 ? -8.519 8.755 5.439 1.00 97.06 89 PRO A O 1
ATOM 738 N N . PHE A 1 90 ? -8.549 6.514 5.260 1.00 96.00 90 PHE A N 1
ATOM 739 C CA . PHE A 1 90 ? -7.694 6.292 6.427 1.00 96.00 90 PHE A CA 1
ATOM 740 C C . PHE A 1 90 ? -6.208 6.373 6.053 1.00 96.00 90 PHE A C 1
ATOM 742 O O . PHE A 1 90 ? -5.358 6.515 6.928 1.00 96.00 90 PHE A O 1
ATOM 749 N N . MET A 1 91 ? -5.888 6.281 4.759 1.00 95.38 91 MET A N 1
ATOM 750 C CA . MET A 1 91 ? -4.532 6.371 4.232 1.00 95.38 91 MET A CA 1
ATOM 751 C C . MET A 1 91 ? -4.545 7.032 2.853 1.00 95.38 91 MET A C 1
ATOM 753 O O . MET A 1 91 ? -5.379 6.708 2.006 1.00 95.38 91 MET A O 1
ATOM 757 N N . GLN A 1 92 ? -3.618 7.964 2.639 1.00 94.69 92 GLN A N 1
ATOM 758 C CA . GLN A 1 92 ? -3.480 8.718 1.397 1.00 94.69 92 GLN A CA 1
ATOM 759 C C . GLN A 1 92 ? -2.013 9.081 1.164 1.00 94.69 92 GLN A C 1
ATOM 761 O O . GLN A 1 92 ? -1.396 9.715 2.023 1.00 94.69 92 GLN A O 1
ATOM 766 N N . PHE A 1 93 ? -1.480 8.721 -0.002 1.00 91.94 93 PHE A N 1
ATOM 767 C CA . PHE A 1 93 ? -0.082 8.951 -0.374 1.00 91.94 93 PHE A CA 1
ATOM 768 C C . PHE A 1 93 ? 0.081 9.122 -1.891 1.00 91.94 93 PHE A C 1
ATOM 770 O O . PHE A 1 93 ? -0.807 8.776 -2.663 1.00 91.94 93 PHE A O 1
ATOM 777 N N . GLY A 1 94 ? 1.245 9.608 -2.330 1.00 88.62 94 GLY A N 1
ATOM 778 C CA . GLY A 1 94 ? 1.568 9.776 -3.753 1.00 88.62 94 GLY A CA 1
ATOM 779 C C . GLY A 1 94 ? 1.299 11.192 -4.269 1.00 88.62 94 GLY A C 1
ATOM 780 O O . GLY A 1 94 ? 1.460 12.161 -3.529 1.00 88.62 94 GLY A O 1
ATOM 781 N N . GLY A 1 95 ? 0.939 11.313 -5.550 1.00 79.12 95 GLY A N 1
ATOM 782 C CA . GLY A 1 95 ? 0.601 12.593 -6.195 1.00 79.12 95 GLY A CA 1
ATOM 783 C C . GLY A 1 95 ? 1.669 13.195 -7.121 1.00 79.12 95 GLY A C 1
ATOM 784 O O . GLY A 1 95 ? 1.378 14.168 -7.808 1.00 79.12 95 GLY A O 1
ATOM 785 N N . ASN A 1 96 ? 2.886 12.632 -7.152 1.00 67.94 96 ASN A N 1
ATOM 786 C CA . ASN A 1 96 ? 4.033 13.166 -7.909 1.00 67.94 96 ASN A CA 1
ATOM 787 C C . ASN A 1 96 ? 4.759 12.092 -8.746 1.00 67.94 96 ASN A C 1
ATOM 789 O O . ASN A 1 96 ? 5.955 12.212 -9.014 1.00 67.94 96 ASN A O 1
ATOM 793 N N . THR A 1 97 ? 4.077 11.004 -9.102 1.00 67.75 97 THR A N 1
ATOM 794 C CA . THR A 1 97 ? 4.674 9.873 -9.830 1.00 67.75 97 THR A CA 1
ATOM 795 C C . THR A 1 97 ? 3.775 9.427 -10.978 1.00 67.75 97 THR A C 1
ATOM 797 O O . THR A 1 97 ? 2.684 9.955 -11.164 1.00 67.75 97 THR A O 1
ATOM 800 N N . VAL A 1 98 ? 4.236 8.464 -11.774 1.00 69.19 98 VAL A N 1
ATOM 801 C CA . VAL A 1 98 ? 3.395 7.803 -12.778 1.00 69.19 98 VAL A CA 1
ATOM 802 C C . VAL A 1 98 ? 2.484 6.792 -12.064 1.00 69.19 98 VAL A C 1
ATOM 804 O O . VAL A 1 98 ? 2.944 6.153 -11.110 1.00 69.19 98 VAL A O 1
ATOM 807 N N . PRO A 1 99 ? 1.209 6.638 -12.469 1.00 77.94 99 PRO A N 1
ATOM 808 C CA . PRO A 1 99 ? 0.350 5.586 -11.940 1.00 77.94 99 PRO A CA 1
ATOM 809 C C . PRO A 1 99 ? 0.936 4.188 -12.195 1.00 77.94 99 PRO A C 1
ATOM 811 O O . PRO A 1 99 ? 1.586 3.969 -13.219 1.00 77.94 99 PRO A O 1
ATOM 814 N N . PRO A 1 100 ? 0.729 3.224 -11.289 1.00 83.25 100 PRO A N 1
ATOM 815 C CA . PRO A 1 100 ? 1.198 1.863 -11.494 1.00 83.25 100 PRO A CA 1
ATOM 816 C C . PRO A 1 100 ? 0.452 1.136 -12.611 1.00 83.25 100 PRO A C 1
ATOM 818 O O . PRO A 1 100 ? -0.753 1.303 -12.795 1.00 83.25 100 PRO A O 1
ATOM 821 N N . GLU A 1 101 ? 1.176 0.261 -13.302 1.00 85.00 101 GLU A N 1
ATOM 822 C CA . GLU A 1 101 ? 0.640 -0.610 -14.354 1.00 85.00 101 GLU A CA 1
ATOM 823 C C . GLU A 1 101 ? 0.209 -1.973 -13.807 1.00 85.00 101 GLU A C 1
ATOM 825 O O . GLU A 1 101 ? -0.589 -2.669 -14.430 1.00 85.00 101 GLU A O 1
ATOM 830 N N . TYR A 1 102 ? 0.716 -2.357 -12.633 1.00 86.62 102 TYR A N 1
ATOM 831 C CA . TYR A 1 102 ? 0.431 -3.640 -12.007 1.00 86.62 102 TYR A CA 1
ATOM 832 C C . TYR A 1 102 ? 0.116 -3.491 -10.522 1.00 86.62 102 TYR A C 1
ATOM 834 O O . TYR A 1 102 ? 0.776 -2.731 -9.807 1.00 86.62 102 TYR A O 1
ATOM 842 N N . ILE A 1 103 ? -0.845 -4.286 -10.050 1.00 88.44 103 ILE A N 1
ATOM 843 C CA . ILE A 1 103 ? -1.161 -4.476 -8.632 1.00 88.44 103 ILE A CA 1
ATOM 844 C C . ILE A 1 103 ? -0.910 -5.938 -8.275 1.00 88.44 103 ILE A C 1
ATOM 846 O O . ILE A 1 103 ? -1.428 -6.835 -8.934 1.00 88.44 103 ILE A O 1
ATOM 850 N N . ALA A 1 104 ? -0.146 -6.190 -7.217 1.00 89.38 104 ALA A N 1
ATOM 851 C CA . ALA A 1 104 ? 0.087 -7.528 -6.696 1.00 89.38 104 ALA A CA 1
ATOM 852 C C . ALA A 1 104 ? -0.453 -7.676 -5.273 1.00 89.38 104 ALA A C 1
ATOM 854 O O . ALA A 1 104 ? -0.133 -6.871 -4.402 1.00 89.38 104 ALA A O 1
ATOM 855 N N . PHE A 1 105 ? -1.190 -8.751 -5.013 1.00 90.44 105 PHE A N 1
ATOM 856 C CA . PHE A 1 105 ? -1.568 -9.190 -3.670 1.00 90.44 105 PHE A CA 1
ATOM 857 C C . PHE A 1 105 ? -0.635 -10.302 -3.228 1.00 90.44 105 PHE A C 1
ATOM 859 O O . PHE A 1 105 ? -0.401 -11.246 -3.983 1.00 90.44 105 PHE A O 1
ATOM 866 N N . LEU A 1 106 ? -0.074 -10.189 -2.028 1.00 87.56 106 LEU A N 1
ATOM 867 C CA . LEU A 1 106 ? 1.063 -11.008 -1.624 1.00 87.56 106 LEU A CA 1
ATOM 868 C C . LEU A 1 106 ? 0.816 -11.697 -0.287 1.00 87.56 106 LEU A C 1
ATOM 870 O O . LEU A 1 106 ? 0.190 -11.145 0.624 1.00 87.56 106 LEU A O 1
ATOM 874 N N . LYS A 1 107 ? 1.377 -12.899 -0.176 1.00 86.75 107 LYS A N 1
ATOM 875 C CA . LYS A 1 107 ? 1.614 -13.597 1.084 1.00 86.75 107 LYS A CA 1
ATOM 876 C C . LYS A 1 107 ? 3.053 -13.339 1.527 1.00 86.75 107 LYS A C 1
ATOM 878 O O . LYS A 1 107 ? 3.984 -13.636 0.776 1.00 86.75 107 LYS A O 1
ATOM 883 N N . PHE A 1 108 ? 3.220 -12.824 2.743 1.00 82.69 108 PHE A N 1
ATOM 884 C CA . PHE A 1 108 ? 4.522 -12.735 3.401 1.00 82.69 108 PHE A CA 1
ATOM 885 C C . PHE A 1 108 ? 4.732 -13.947 4.319 1.00 82.69 108 PHE A C 1
ATOM 887 O O . PHE A 1 108 ? 5.267 -14.962 3.876 1.00 82.69 108 PHE A O 1
ATOM 894 N N . ASP A 1 109 ? 4.241 -13.891 5.552 1.00 82.06 109 ASP A N 1
ATOM 895 C CA . ASP A 1 109 ? 4.372 -14.941 6.570 1.00 82.06 109 ASP A CA 1
ATOM 896 C C . ASP A 1 109 ? 3.018 -15.537 7.007 1.00 82.06 109 ASP A C 1
ATOM 898 O O . ASP A 1 109 ? 2.963 -16.682 7.462 1.00 82.06 109 ASP A O 1
ATOM 902 N N . VAL A 1 110 ? 1.912 -14.809 6.816 1.00 85.75 110 VAL A N 1
ATOM 903 C CA . VAL A 1 110 ? 0.547 -15.240 7.163 1.00 85.75 110 VAL A CA 1
ATOM 904 C C . VAL A 1 110 ? -0.301 -15.500 5.915 1.00 85.75 110 VAL A C 1
ATOM 906 O O . VAL A 1 110 ? -0.228 -14.776 4.925 1.00 85.75 110 VAL A O 1
ATOM 909 N N . ASP A 1 111 ? -1.141 -16.539 5.963 1.00 87.69 111 ASP A N 1
ATOM 910 C CA . ASP A 1 111 ? -2.130 -16.800 4.915 1.00 87.69 111 ASP A CA 1
ATOM 911 C C . ASP A 1 111 ? -3.148 -15.660 4.809 1.00 87.69 111 ASP A C 1
ATOM 913 O O . ASP A 1 111 ? -3.863 -15.334 5.764 1.00 87.69 111 ASP A O 1
ATOM 917 N N . MET A 1 112 ? -3.248 -15.104 3.604 1.00 87.38 112 MET A N 1
ATOM 918 C CA . MET A 1 112 ? -4.185 -14.049 3.250 1.00 87.38 112 MET A CA 1
ATOM 919 C C . MET A 1 112 ? -5.146 -14.541 2.174 1.00 87.38 112 MET A C 1
ATOM 921 O O . MET A 1 112 ? -4.781 -15.298 1.279 1.00 87.38 112 MET A O 1
ATOM 925 N N . VAL A 1 113 ? -6.393 -14.090 2.277 1.00 87.62 113 VAL A N 1
ATOM 926 C CA . VAL A 1 113 ? -7.415 -14.290 1.248 1.00 87.62 113 VAL A CA 1
ATOM 927 C C . VAL A 1 113 ? -7.848 -12.901 0.819 1.00 87.62 113 VAL A C 1
ATOM 929 O O . VAL A 1 113 ? -8.286 -12.129 1.673 1.00 87.62 113 VAL A O 1
ATOM 932 N N . TYR A 1 114 ? -7.694 -12.603 -0.466 1.00 86.31 114 TYR A N 1
ATOM 933 C CA . TYR A 1 114 ? -8.087 -11.335 -1.065 1.00 86.31 114 TYR A CA 1
ATOM 934 C C . TYR A 1 114 ? -9.292 -11.565 -1.966 1.00 86.31 114 TYR A C 1
ATOM 936 O O . TYR A 1 114 ? -9.299 -12.488 -2.777 1.00 86.31 114 TYR A O 1
ATOM 944 N N . PHE A 1 115 ? -10.290 -10.707 -1.811 1.00 85.19 115 PHE A N 1
ATOM 945 C CA . PHE A 1 115 ? -11.392 -10.565 -2.749 1.00 85.19 115 PHE A CA 1
ATOM 946 C C . PHE A 1 115 ? -11.214 -9.204 -3.403 1.00 85.19 115 PHE A C 1
ATOM 948 O O . PHE A 1 115 ? -10.951 -8.224 -2.706 1.00 85.19 115 PHE A O 1
ATOM 955 N N . TYR A 1 116 ? -11.309 -9.151 -4.723 1.00 83.00 116 TYR A N 1
ATOM 956 C CA . TYR A 1 116 ? -11.239 -7.905 -5.465 1.00 83.00 116 TYR A CA 1
ATOM 957 C C . TYR A 1 116 ? -12.390 -7.875 -6.461 1.00 83.00 116 TYR A C 1
ATOM 959 O O . TYR A 1 116 ? -12.673 -8.872 -7.122 1.00 83.00 116 TYR A O 1
ATOM 967 N N . ASP A 1 117 ? -13.045 -6.726 -6.538 1.00 76.69 117 ASP A N 1
ATOM 968 C CA . ASP A 1 117 ? -14.008 -6.403 -7.578 1.00 76.69 117 ASP A CA 1
ATOM 969 C C . ASP A 1 117 ? -13.433 -5.200 -8.319 1.00 76.69 117 ASP A C 1
ATOM 971 O O . ASP A 1 117 ? -13.328 -4.102 -7.769 1.00 76.69 117 ASP A O 1
ATOM 975 N N . CYS A 1 118 ? -12.903 -5.449 -9.512 1.00 69.19 118 CYS A N 1
ATOM 976 C CA . CYS A 1 118 ? -12.277 -4.421 -10.325 1.00 69.19 118 CYS A CA 1
ATOM 977 C C . CYS A 1 118 ? -12.943 -4.441 -11.701 1.00 69.19 118 CYS A C 1
ATOM 979 O O . CYS A 1 118 ? -12.956 -5.503 -12.330 1.00 69.19 118 CYS A O 1
ATOM 981 N N . PRO A 1 119 ? -13.451 -3.302 -12.208 1.00 61.66 119 PRO A N 1
ATOM 982 C CA . PRO A 1 119 ? -13.903 -3.200 -13.587 1.00 61.66 119 PRO A CA 1
ATOM 983 C C . PRO A 1 119 ? -12.676 -3.157 -14.506 1.00 61.66 119 PRO A C 1
ATOM 985 O O . PRO A 1 119 ? -12.304 -2.117 -15.049 1.00 61.66 119 PRO A O 1
ATOM 988 N N . LEU A 1 120 ? -11.996 -4.290 -14.654 1.00 54.41 120 LEU A N 1
ATOM 989 C CA . LEU A 1 120 ? -10.947 -4.446 -15.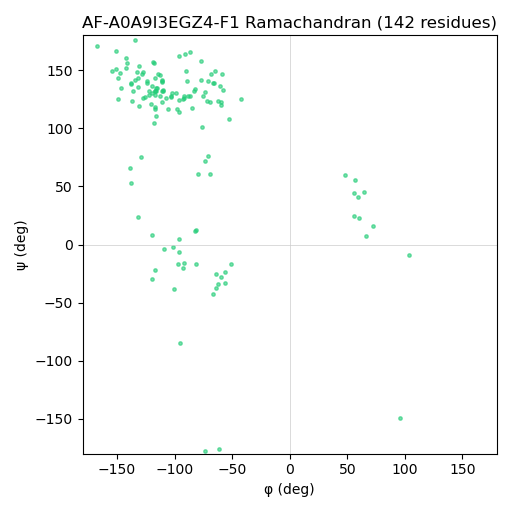648 1.00 54.41 120 LEU A CA 1
ATOM 990 C C . LEU A 1 120 ? -11.636 -4.604 -17.006 1.00 54.41 120 LEU A C 1
ATOM 992 O O . LEU A 1 120 ? -12.534 -5.425 -17.171 1.00 54.41 120 LEU A O 1
ATOM 996 N N . ARG A 1 121 ? -11.239 -3.788 -17.994 1.00 51.75 121 ARG A N 1
ATOM 997 C CA . ARG A 1 121 ? -11.7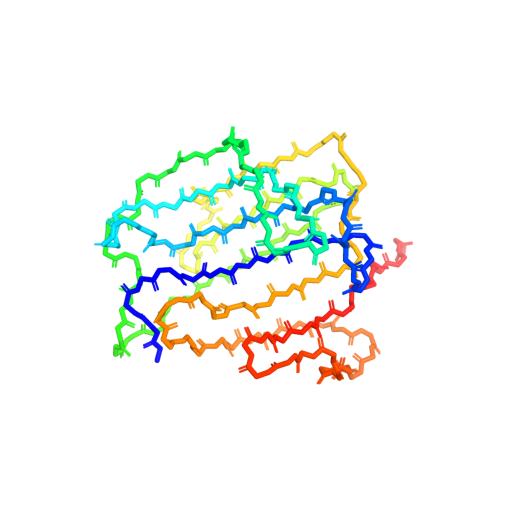67 -3.867 -19.375 1.00 51.75 121 ARG A CA 1
ATOM 998 C C . ARG A 1 121 ? -11.591 -5.252 -20.004 1.00 51.75 121 ARG A C 1
ATOM 1000 O O . ARG A 1 121 ? -12.323 -5.598 -20.923 1.00 51.75 121 ARG A O 1
ATOM 1007 N N . ASN A 1 122 ? -10.617 -6.004 -19.506 1.00 51.88 122 ASN A N 1
ATOM 1008 C CA . ASN A 1 122 ? -10.365 -7.387 -19.856 1.00 51.88 122 ASN A CA 1
ATOM 1009 C C . ASN A 1 122 ? -10.660 -8.238 -18.621 1.00 51.88 122 ASN A C 1
ATOM 1011 O O . ASN A 1 122 ? -10.372 -7.793 -17.508 1.00 51.88 122 ASN A O 1
ATOM 1015 N N . GLU A 1 123 ? -11.172 -9.456 -18.820 1.00 53.34 123 GLU A N 1
ATOM 1016 C CA . GLU A 1 123 ? -11.152 -10.484 -17.774 1.00 53.34 123 GLU A CA 1
ATOM 1017 C C . GLU A 1 123 ? -9.775 -10.447 -17.101 1.00 53.34 123 GLU A C 1
ATOM 1019 O O . GLU A 1 123 ? -8.776 -10.484 -17.831 1.00 53.34 123 GLU A O 1
ATOM 1024 N N . PRO A 1 124 ? -9.682 -10.302 -15.765 1.00 51.16 124 PRO A N 1
ATOM 1025 C CA . PRO A 1 124 ? -8.401 -10.320 -15.088 1.00 51.16 124 PRO A CA 1
ATOM 1026 C C . PRO A 1 124 ? -7.669 -11.584 -15.510 1.00 51.16 124 PRO A C 1
ATOM 1028 O O . PRO A 1 124 ? -7.996 -12.690 -15.078 1.00 51.16 124 PRO A O 1
ATOM 1031 N N . THR A 1 125 ? -6.639 -11.421 -16.330 1.00 51.53 125 THR A N 1
ATOM 1032 C CA . THR A 1 125 ? -5.620 -12.433 -16.523 1.00 51.53 125 THR A CA 1
ATOM 1033 C C . THR A 1 125 ? -4.829 -12.454 -15.218 1.00 51.53 125 THR A C 1
ATOM 1035 O O . THR A 1 125 ? -3.746 -11.885 -15.100 1.00 51.53 125 THR A O 1
ATOM 1038 N N . ALA A 1 126 ? -5.411 -13.069 -14.182 1.00 52.94 126 ALA A N 1
ATOM 1039 C CA . ALA A 1 126 ? -4.742 -13.441 -12.944 1.00 52.94 126 ALA A CA 1
ATOM 1040 C C . ALA A 1 126 ? -3.766 -14.581 -13.269 1.00 52.94 126 ALA A C 1
ATOM 1042 O O . ALA A 1 126 ? -3.915 -15.717 -12.831 1.00 52.94 126 ALA A O 1
ATOM 1043 N N . THR A 1 127 ? -2.813 -14.304 -14.151 1.00 53.03 127 THR A N 1
ATOM 1044 C CA . THR A 1 1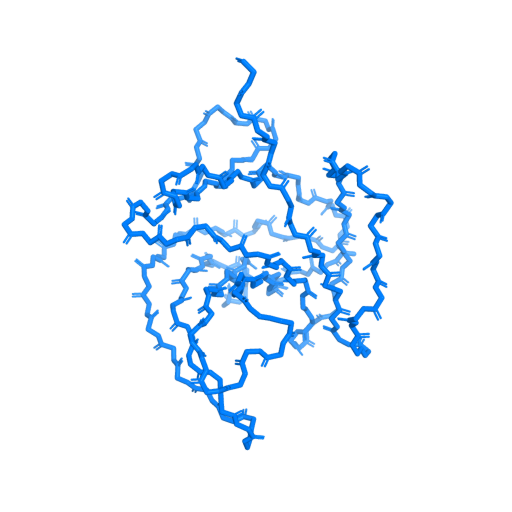27 ? -1.996 -15.320 -14.820 1.00 53.03 127 THR A CA 1
ATOM 1045 C C . THR A 1 127 ? -0.560 -15.327 -14.342 1.00 53.03 127 THR A C 1
ATOM 1047 O O . THR A 1 127 ? 0.206 -16.180 -14.771 1.00 53.03 127 THR A O 1
ATOM 1050 N N . ILE A 1 128 ? -0.165 -14.412 -13.457 1.00 51.72 128 ILE A N 1
ATOM 1051 C CA . ILE A 1 128 ? 1.256 -14.207 -13.173 1.00 51.72 128 ILE A CA 1
ATOM 1052 C C . ILE A 1 128 ? 1.474 -14.013 -11.681 1.00 51.72 128 ILE A C 1
ATOM 1054 O O . ILE A 1 128 ? 1.848 -12.960 -11.178 1.00 51.72 128 ILE A O 1
ATOM 1058 N N . GLY A 1 129 ? 1.198 -15.069 -10.938 1.00 51.03 129 GLY A N 1
ATOM 1059 C CA . GLY A 1 129 ? 1.483 -15.130 -9.524 1.00 51.03 129 GLY A CA 1
ATOM 1060 C C . GLY A 1 129 ? 2.065 -16.488 -9.196 1.00 51.03 129 GLY A C 1
ATOM 1061 O O . GLY A 1 129 ? 1.459 -17.515 -9.488 1.00 51.03 129 GLY A O 1
ATOM 1062 N N . GLY A 1 130 ? 3.262 -16.523 -8.605 1.00 57.81 130 GLY A N 1
ATOM 1063 C CA . GLY A 1 130 ? 3.739 -17.752 -7.970 1.00 57.81 130 GLY A CA 1
ATOM 1064 C C . GLY A 1 130 ? 2.804 -18.165 -6.824 1.00 57.81 130 GLY A C 1
ATOM 1065 O O . GLY A 1 130 ? 1.832 -17.481 -6.522 1.00 57.81 130 GLY A O 1
ATOM 1066 N N . LYS A 1 131 ? 3.141 -19.229 -6.086 1.00 63.47 131 LYS A N 1
ATOM 1067 C CA . LYS A 1 131 ? 2.334 -19.726 -4.944 1.00 63.47 131 LYS A CA 1
ATOM 1068 C C . LYS A 1 131 ? 1.941 -18.667 -3.889 1.00 63.47 131 LYS A C 1
ATOM 1070 O O . LYS A 1 131 ? 1.060 -18.929 -3.081 1.00 63.47 131 LYS A O 1
ATOM 1075 N N . ASN A 1 132 ? 2.603 -17.506 -3.883 1.00 74.25 132 ASN A N 1
ATOM 1076 C CA . ASN A 1 132 ? 2.477 -16.457 -2.873 1.00 74.25 132 ASN A CA 1
ATOM 1077 C C . ASN A 1 132 ? 1.996 -15.106 -3.431 1.00 74.25 132 ASN A C 1
ATOM 1079 O O . ASN A 1 132 ? 2.070 -14.113 -2.706 1.00 74.25 132 ASN A O 1
ATOM 1083 N N . ALA A 1 133 ? 1.581 -15.026 -4.699 1.00 77.56 133 ALA A N 1
ATOM 1084 C CA . ALA A 1 133 ? 1.185 -13.761 -5.311 1.00 77.56 133 ALA A CA 1
ATOM 1085 C C . ALA A 1 133 ? -0.011 -13.920 -6.253 1.00 77.56 133 ALA A C 1
ATOM 1087 O O . ALA A 1 133 ? -0.174 -14.967 -6.867 1.00 77.56 133 ALA A O 1
ATOM 1088 N N . VAL A 1 134 ? -0.795 -12.857 -6.405 1.00 81.31 134 VAL A N 1
ATOM 1089 C CA . VAL A 1 134 ? -1.745 -12.661 -7.510 1.00 81.31 134 VAL A CA 1
ATOM 1090 C C . VAL A 1 134 ? -1.437 -11.303 -8.120 1.00 81.31 134 VAL A C 1
ATOM 1092 O O . VAL A 1 134 ? -1.391 -10.324 -7.381 1.00 81.31 134 VAL A O 1
ATOM 1095 N N . LEU A 1 135 ? -1.208 -11.247 -9.432 1.00 80.06 135 LEU A N 1
ATOM 1096 C CA . LEU A 1 135 ? -0.888 -10.024 -10.170 1.00 80.06 135 LEU A CA 1
ATOM 1097 C C . LEU A 1 135 ? -2.055 -9.640 -11.080 1.00 80.06 135 LEU A C 1
ATOM 1099 O O . LEU A 1 135 ? -2.561 -10.481 -11.822 1.00 80.06 135 LEU A O 1
ATOM 1103 N N . LEU A 1 136 ? -2.445 -8.371 -11.029 1.00 80.19 136 LEU A N 1
ATOM 1104 C CA . LEU A 1 136 ? -3.437 -7.751 -11.896 1.00 80.19 136 LEU A CA 1
ATOM 1105 C C . LEU A 1 136 ? -2.757 -6.666 -12.725 1.00 80.19 136 LEU A C 1
ATOM 1107 O O . LEU A 1 136 ? -2.027 -5.841 -12.176 1.00 80.19 136 LEU A O 1
ATOM 1111 N N . GLN A 1 137 ? -3.012 -6.662 -14.031 1.00 77.00 137 GLN A N 1
ATOM 1112 C CA . GLN A 1 137 ? -2.608 -5.573 -14.914 1.00 77.00 137 GLN A CA 1
ATOM 1113 C C . GLN A 1 137 ? -3.694 -4.494 -14.915 1.00 77.00 137 GLN A C 1
ATOM 1115 O O . GLN A 1 137 ? -4.867 -4.779 -15.161 1.00 77.00 137 GLN A O 1
ATOM 1120 N N . CYS A 1 138 ? -3.299 -3.255 -14.657 1.00 72.25 138 CYS A N 1
ATOM 1121 C CA . CYS A 1 138 ? -4.173 -2.095 -14.658 1.00 72.25 138 CYS A CA 1
ATOM 1122 C C . CYS A 1 138 ? -4.238 -1.464 -16.051 1.00 72.25 138 CYS A C 1
ATOM 1124 O O . CYS A 1 138 ? -3.227 -1.321 -16.734 1.00 72.25 138 CYS A O 1
ATOM 1126 N N . ALA A 1 139 ? -5.430 -1.018 -16.445 1.00 66.81 139 ALA A N 1
ATOM 1127 C CA . ALA A 1 139 ? -5.621 -0.133 -17.588 1.00 66.81 139 ALA A CA 1
ATOM 1128 C C . ALA A 1 139 ? -6.508 1.037 -17.153 1.00 66.81 139 ALA A C 1
ATOM 1130 O O . ALA A 1 139 ? -7.648 0.828 -16.736 1.00 66.81 139 ALA A O 1
ATOM 1131 N N . ILE A 1 140 ? -5.985 2.261 -17.237 1.00 59.50 140 ILE A N 1
ATOM 1132 C CA . ILE A 1 140 ? -6.753 3.471 -16.927 1.00 59.50 140 ILE A CA 1
ATOM 1133 C C . ILE A 1 140 ? -7.745 3.709 -18.079 1.00 59.50 140 ILE A C 1
ATOM 1135 O O . ILE A 1 140 ? -7.341 3.640 -19.247 1.00 59.50 140 ILE A O 1
ATOM 1139 N N . PRO A 1 141 ? -9.041 3.956 -17.808 1.00 57.06 141 PRO A N 1
ATOM 1140 C CA . PRO A 1 141 ? -9.979 4.308 -18.864 1.00 57.06 141 PRO A CA 1
ATOM 1141 C C . PRO A 1 141 ? -9.526 5.608 -19.555 1.00 57.06 141 PRO A C 1
ATOM 1143 O O . PRO A 1 141 ? -9.173 6.561 -18.864 1.00 57.06 141 PRO A O 1
ATOM 1146 N N . PRO A 1 142 ? -9.562 5.701 -20.896 1.00 52.84 142 PRO A N 1
ATOM 1147 C CA . PRO A 1 142 ? -9.437 6.989 -21.563 1.00 52.84 142 PRO A CA 1
ATOM 1148 C C . PRO A 1 142 ? -10.554 7.911 -21.064 1.00 52.84 142 PRO A C 1
ATOM 1150 O O . PRO A 1 142 ? -11.710 7.488 -20.988 1.00 52.84 142 PRO A O 1
ATOM 1153 N N . GLN A 1 143 ? -10.198 9.148 -20.718 1.00 54.00 143 GLN A N 1
ATOM 1154 C CA . GLN A 1 143 ? -11.169 10.176 -20.352 1.00 54.00 143 GLN A CA 1
ATOM 1155 C C . GLN A 1 143 ? -12.110 10.398 -21.549 1.00 54.00 143 GLN A C 1
ATOM 1157 O O . GLN A 1 143 ? -11.647 10.687 -22.654 1.00 54.00 143 GLN A O 1
ATOM 1162 N N . SER A 1 144 ? -13.408 10.163 -21.340 1.00 42.41 144 SER A N 1
ATOM 1163 C CA . SER A 1 144 ? -14.486 10.415 -22.307 1.00 42.41 144 SER A CA 1
ATOM 1164 C C . SER A 1 144 ? -14.879 11.882 -22.337 1.00 42.41 144 SER A C 1
ATOM 1166 O O . SER A 1 144 ? -15.063 12.418 -21.219 1.00 42.41 144 SER A O 1
#

Secondary structure (DSSP, 8-state):
--SS-EEEEEESSSS-TTSEEEEEEEEHHHHTEEEEEEEEEPTTS-EEEEEEEEEE-TT--BTTB---EEEEE-TT-EEEEEETT-SS-SEEEESSSPPPSEEEEE-SSS----------SS--------TTEEEEE--PPPP-

Radius of gyration: 14.79 Å; Cα contacts (8 Å, |Δi|>4): 314; chains: 1; bounding box: 38×33×38 Å

Nearest PDB structures (foldseek):
  6m16-assembly1_B  TM=4.373E-01  e=7.432E-01  Swine acute diarrhea syndrome coronavirus
  6ttu-assembly1_T  TM=3.318E-01  e=9.193E-01  Homo sapiens
  2x45-assembly3_C  TM=2.645E-01  e=4.780E+00  Argas reflexus
  8xjs-assembly1_B  TM=2.493E-01  e=2.663E+00  Homo sapiens
  4yfe-assembly2_B  TM=2.565E-01  e=4.532E+00  Mus musculus